Protein AF-A0A917B0C0-F1 (afdb_monomer_lite)

Sequence (163 aa):
MKSSDVDWDDLREVALQAMRHAYVPYSKFPVGVAAIVDDGRVISGCNVENASYGLTLCAECALVSSLHMTGGGKLVAFTCVDGQGGALMPCGRCRQLLYEHSAEGMLLETVSGIRTIDEVLPDAFGPRTLVAYSEATGVEPEGPEEIREERAERELAEGESAS

Radius of gyration: 19.96 Å; chains: 1; bounding box: 36×31×69 Å

Organism: NCBI:txid1588641

Secondary structure (DSSP, 8-state):
--GGGS-HHHHHHHHHHHHTT-B-TTT---EEEEEEETTS-EEEEE-B--SSGGGPBPHHHHHHHHHHHTT---EEEEEEEETTS-B-PPPHHHHHHHHHHEEEEEEEEEBTEEEEHHHHSTT--SHHHHHHHHHHH------TTHHHHHHHHHHHHHHHTT-

InterPro domains:
  IPR002125 Cytidine and deoxycytidylate deaminase domain [PF00383] (12-103)
  IPR002125 Cytidine and deoxycytidylate deaminase domain [PS51747] (6-128)
  IPR006262 Cytidine deaminase, homotetrameric [TIGR01354] (10-129)
  IPR016193 Cytidine deaminase-like [SSF53927] (7-129)
  IPR050202 Cytidine and Deoxycytidylate Deaminase [PTHR11644] (8-135)

Structure (mmCIF, N/CA/C/O backbone):
data_AF-A0A917B0C0-F1
#
_entry.id   AF-A0A917B0C0-F1
#
loop_
_atom_site.group_PDB
_atom_site.id
_atom_site.type_symbol
_atom_site.label_atom_id
_atom_site.label_alt_id
_atom_site.label_comp_id
_atom_site.label_asym_id
_atom_site.label_entity_id
_atom_site.label_seq_id
_atom_site.pdbx_PDB_ins_code
_atom_site.Cartn_x
_atom_site.Cartn_y
_atom_site.Cartn_z
_atom_site.occupancy
_atom_site.B_iso_or_equiv
_atom_site.auth_seq_id
_atom_site.auth_comp_id
_atom_site.auth_asym_id
_atom_site.auth_atom_id
_atom_site.pdbx_PDB_model_num
ATOM 1 N N . MET A 1 1 ? -14.953 5.993 7.620 1.00 58.09 1 MET A N 1
ATOM 2 C CA . MET A 1 1 ? -14.121 5.482 8.730 1.00 58.09 1 MET A CA 1
ATOM 3 C C . MET A 1 1 ? -13.305 6.648 9.263 1.00 58.09 1 MET A C 1
ATOM 5 O O . MET A 1 1 ? -12.723 7.354 8.449 1.00 58.09 1 MET A O 1
ATOM 9 N N . LYS A 1 2 ? -13.335 6.949 10.565 1.00 60.69 2 LYS A N 1
ATOM 10 C CA . LYS A 1 2 ? -12.454 7.980 11.144 1.00 60.69 2 LYS A CA 1
ATOM 11 C C . LYS A 1 2 ? -11.131 7.332 11.552 1.00 60.69 2 LYS A C 1
ATOM 13 O O . LYS A 1 2 ? -11.085 6.135 11.809 1.00 60.69 2 LYS A O 1
ATOM 18 N N . SER A 1 3 ? -10.059 8.118 11.664 1.00 63.75 3 SER A N 1
ATOM 19 C CA . SER A 1 3 ? -8.741 7.608 12.091 1.00 63.75 3 SER A CA 1
ATOM 20 C C . SER A 1 3 ? -8.757 6.920 13.459 1.00 63.75 3 SER A C 1
ATOM 22 O O . SER A 1 3 ? -7.871 6.115 13.723 1.00 63.75 3 SER A O 1
ATOM 24 N N . SER A 1 4 ? -9.727 7.253 14.314 1.00 67.31 4 SER A N 1
ATOM 25 C CA . SER A 1 4 ? -9.952 6.640 15.627 1.00 67.31 4 SER A CA 1
ATOM 26 C C . SER A 1 4 ? -10.483 5.209 15.566 1.00 67.31 4 SER A C 1
ATOM 28 O O . SER A 1 4 ? -10.477 4.533 16.586 1.00 67.31 4 SER A O 1
ATOM 30 N N . ASP A 1 5 ? -10.971 4.773 14.404 1.00 85.38 5 ASP A N 1
ATOM 31 C CA . ASP A 1 5 ? -11.671 3.496 14.239 1.00 85.38 5 ASP A CA 1
ATOM 32 C C . ASP A 1 5 ? -10.748 2.408 13.658 1.00 85.38 5 ASP A C 1
ATOM 34 O O . ASP A 1 5 ? -11.156 1.259 13.516 1.00 85.38 5 ASP A O 1
ATOM 38 N N . VAL A 1 6 ? -9.518 2.774 13.280 1.00 93.56 6 VAL A N 1
ATOM 39 C CA . VAL A 1 6 ? -8.502 1.860 12.747 1.00 93.56 6 VAL A CA 1
ATOM 40 C C . VAL A 1 6 ? -7.605 1.405 13.893 1.00 93.56 6 VAL A C 1
ATOM 42 O O . VAL A 1 6 ? -6.978 2.239 14.550 1.00 93.56 6 VAL A O 1
ATOM 45 N N . ASP A 1 7 ? -7.490 0.093 14.087 1.00 96.12 7 ASP A N 1
ATOM 46 C CA . ASP A 1 7 ? -6.440 -0.476 14.929 1.00 96.12 7 ASP A CA 1
ATOM 47 C C . ASP A 1 7 ? -5.112 -0.477 14.157 1.00 96.12 7 ASP A C 1
ATOM 49 O O . ASP A 1 7 ? -4.806 -1.372 13.364 1.00 96.12 7 ASP A O 1
ATOM 53 N N . TRP A 1 8 ? -4.351 0.606 14.316 1.00 96.88 8 TRP A N 1
ATOM 54 C CA . TRP A 1 8 ? -3.075 0.775 13.626 1.00 96.88 8 TRP A CA 1
ATOM 55 C C . TRP A 1 8 ? -1.999 -0.178 14.147 1.00 96.88 8 TRP A C 1
ATOM 57 O O . TRP A 1 8 ? -1.082 -0.508 13.398 1.00 96.88 8 TRP A O 1
ATOM 67 N N . ASP A 1 9 ? -2.073 -0.605 15.407 1.00 97.12 9 ASP A N 1
ATOM 68 C CA . ASP A 1 9 ? -1.069 -1.494 15.992 1.00 97.12 9 ASP A CA 1
ATOM 69 C C . ASP A 1 9 ? -1.206 -2.894 15.383 1.00 97.12 9 ASP A C 1
ATOM 71 O O . ASP A 1 9 ? -0.224 -3.428 14.860 1.00 97.12 9 ASP A O 1
ATOM 75 N N . ASP A 1 10 ? -2.433 -3.416 15.303 1.00 97.75 10 ASP A N 1
ATOM 76 C CA . ASP A 1 10 ? -2.722 -4.680 14.618 1.00 97.75 10 ASP A CA 1
ATOM 77 C C . ASP A 1 10 ? -2.370 -4.616 13.123 1.00 97.75 10 ASP A C 1
ATOM 79 O O . ASP A 1 10 ? -1.774 -5.544 12.565 1.00 97.75 10 ASP A O 1
ATOM 83 N N . LEU A 1 11 ? -2.686 -3.501 12.452 1.00 98.31 11 LEU A N 1
ATOM 84 C CA . LEU A 1 11 ? -2.374 -3.340 11.032 1.00 98.31 11 LEU A CA 1
ATOM 85 C C . LEU A 1 11 ? -0.856 -3.304 10.778 1.00 98.31 11 LEU A C 1
ATOM 87 O O . LEU A 1 11 ? -0.375 -3.912 9.816 1.00 98.31 11 LEU A O 1
ATOM 91 N N . ARG A 1 12 ? -0.086 -2.635 11.648 1.00 98.44 12 ARG A N 1
ATOM 92 C CA . ARG A 1 12 ? 1.385 -2.633 11.582 1.00 98.44 12 ARG A CA 1
ATOM 93 C C . ARG A 1 12 ? 1.956 -4.014 11.823 1.00 98.44 12 ARG A C 1
ATOM 95 O O . ARG A 1 12 ? 2.887 -4.393 11.116 1.00 98.44 12 ARG A O 1
ATOM 102 N N . GLU A 1 13 ? 1.401 -4.774 12.763 1.00 98.69 13 GLU A N 1
ATOM 103 C CA . GLU A 1 13 ? 1.843 -6.144 12.999 1.00 98.69 13 GLU A CA 1
ATOM 104 C C . GLU A 1 13 ? 1.710 -6.966 11.713 1.00 98.69 13 GLU A C 1
ATOM 106 O O . GLU A 1 13 ? 2.682 -7.571 11.270 1.00 98.69 13 GLU A O 1
ATOM 111 N N . VAL A 1 14 ? 0.578 -6.892 11.007 1.00 98.81 14 VAL A N 1
ATOM 112 C CA . VAL A 1 14 ? 0.414 -7.579 9.712 1.00 98.81 14 VAL A CA 1
ATOM 113 C C . VAL A 1 14 ? 1.447 -7.120 8.669 1.00 98.81 14 VAL A C 1
ATOM 115 O O . VAL A 1 14 ? 1.996 -7.955 7.939 1.00 98.81 14 VAL A O 1
ATOM 118 N N . ALA A 1 15 ? 1.762 -5.824 8.606 1.00 98.88 15 ALA A N 1
ATOM 119 C CA . ALA A 1 15 ? 2.789 -5.302 7.702 1.00 98.88 15 ALA A CA 1
ATOM 120 C C . ALA A 1 15 ? 4.195 -5.824 8.060 1.00 98.88 15 ALA A C 1
ATOM 122 O O . ALA A 1 15 ? 4.940 -6.242 7.171 1.00 98.88 15 ALA A O 1
ATOM 123 N N . LEU A 1 16 ? 4.534 -5.889 9.353 1.00 98.81 16 LEU A N 1
ATOM 124 C CA . LEU A 1 16 ? 5.773 -6.488 9.862 1.00 98.81 16 LEU A CA 1
ATOM 125 C C . LEU A 1 16 ? 5.859 -7.978 9.521 1.00 98.81 16 LEU A C 1
ATOM 127 O O . LEU A 1 16 ? 6.927 -8.471 9.148 1.00 98.81 16 LEU A O 1
ATOM 131 N N . GLN A 1 17 ? 4.741 -8.704 9.619 1.00 98.81 17 GLN A N 1
ATOM 132 C CA . GLN A 1 17 ? 4.678 -10.108 9.225 1.00 98.81 17 GLN A CA 1
ATOM 133 C C . GLN A 1 17 ? 4.988 -10.269 7.730 1.00 98.81 17 GLN A C 1
ATOM 135 O O . GLN A 1 17 ? 5.849 -11.075 7.374 1.00 98.81 17 GLN A O 1
ATOM 140 N N . ALA A 1 18 ? 4.366 -9.457 6.869 1.00 98.81 18 ALA A N 1
ATOM 141 C CA . ALA A 1 18 ? 4.599 -9.482 5.427 1.00 98.81 18 ALA A CA 1
ATOM 142 C C . ALA A 1 18 ? 6.041 -9.107 5.056 1.00 98.81 18 ALA A C 1
ATOM 144 O O . ALA A 1 18 ? 6.666 -9.798 4.254 1.00 98.81 18 ALA A O 1
ATOM 145 N N . MET A 1 19 ? 6.600 -8.066 5.680 1.00 98.81 19 MET A N 1
ATOM 146 C CA . MET A 1 19 ? 7.966 -7.581 5.446 1.00 98.81 19 MET A CA 1
ATOM 147 C C . MET A 1 19 ? 9.015 -8.698 5.531 1.00 98.81 19 MET A C 1
ATOM 149 O O . MET A 1 19 ? 9.968 -8.718 4.753 1.00 98.81 19 MET A O 1
ATOM 153 N N . ARG A 1 20 ? 8.848 -9.659 6.449 1.00 98.56 20 ARG A N 1
ATOM 154 C CA . ARG A 1 20 ? 9.798 -10.773 6.625 1.00 98.56 20 ARG A CA 1
ATOM 155 C C . ARG A 1 20 ? 9.836 -11.751 5.448 1.00 98.56 20 ARG A C 1
ATOM 157 O O . ARG A 1 20 ? 10.750 -12.569 5.383 1.00 98.56 20 ARG A O 1
ATOM 164 N N . HIS A 1 21 ? 8.883 -11.662 4.525 1.00 98.75 21 HIS A N 1
ATOM 165 C CA . HIS A 1 21 ? 8.856 -12.437 3.286 1.00 98.75 21 HIS A CA 1
ATOM 166 C C . HIS A 1 21 ? 9.497 -11.703 2.098 1.00 98.75 21 HIS A C 1
ATOM 168 O O . HIS A 1 21 ? 9.574 -12.276 1.012 1.00 98.75 21 HIS A O 1
ATOM 174 N N . ALA A 1 22 ? 9.968 -10.465 2.289 1.00 98.75 22 ALA A N 1
ATOM 175 C CA . ALA A 1 22 ? 10.556 -9.654 1.232 1.00 98.75 22 ALA A CA 1
ATOM 176 C C . ALA A 1 22 ? 11.742 -10.353 0.546 1.00 98.75 22 ALA A C 1
ATOM 178 O O . ALA A 1 22 ? 12.686 -10.818 1.192 1.00 98.75 22 ALA A O 1
ATOM 179 N N . TYR A 1 23 ? 11.732 -10.358 -0.787 1.00 98.81 23 TYR A N 1
ATOM 180 C CA . TYR A 1 23 ? 12.854 -10.828 -1.594 1.00 98.81 23 TYR A CA 1
ATOM 181 C C . TYR A 1 23 ? 13.722 -9.633 -1.985 1.00 98.81 23 TYR A C 1
ATOM 183 O O . TYR A 1 23 ? 13.463 -8.964 -2.983 1.00 98.81 23 TYR A O 1
ATOM 191 N N . VAL A 1 24 ? 14.746 -9.355 -1.175 1.00 98.69 24 VAL A N 1
ATOM 192 C CA . VAL A 1 24 ? 15.592 -8.153 -1.306 1.00 98.69 24 VAL A CA 1
ATOM 193 C C . VAL A 1 24 ? 17.096 -8.458 -1.334 1.00 98.69 24 VAL A C 1
ATOM 195 O O . VAL A 1 24 ? 17.868 -7.932 -0.522 1.00 98.69 24 VAL A O 1
ATOM 198 N N . PRO A 1 25 ? 17.576 -9.365 -2.207 1.00 98.62 25 PRO A N 1
ATOM 199 C CA . PRO A 1 25 ? 18.982 -9.743 -2.208 1.00 98.62 25 PRO A CA 1
ATOM 200 C C . PRO A 1 25 ? 19.915 -8.623 -2.691 1.00 98.62 25 PRO A C 1
ATOM 202 O O . PRO A 1 25 ? 21.114 -8.734 -2.425 1.00 98.62 25 PRO A O 1
ATOM 205 N N . TYR A 1 26 ? 19.404 -7.581 -3.354 1.00 98.56 26 TYR A N 1
ATOM 206 C CA . TYR A 1 26 ? 20.203 -6.510 -3.942 1.00 98.56 26 TYR A CA 1
ATOM 207 C C . TYR A 1 26 ? 20.279 -5.291 -3.019 1.00 98.56 26 TYR A C 1
ATOM 209 O O . TYR A 1 26 ? 21.381 -4.933 -2.607 1.00 98.56 26 TYR A O 1
ATOM 217 N N . SER A 1 27 ? 19.148 -4.682 -2.635 1.00 98.19 27 SER A N 1
ATOM 218 C CA . SER A 1 27 ? 19.170 -3.495 -1.756 1.00 98.19 27 SER A CA 1
ATOM 219 C C . SER A 1 27 ? 19.376 -3.819 -0.280 1.00 98.19 27 SER A C 1
ATOM 221 O O . SER A 1 27 ? 19.840 -2.961 0.466 1.00 98.19 27 SER A O 1
ATOM 223 N N . LYS A 1 28 ? 19.010 -5.035 0.154 1.00 98.44 28 LYS A N 1
ATOM 224 C CA . LYS A 1 28 ? 18.895 -5.404 1.577 1.00 98.44 28 LYS A CA 1
ATOM 225 C C . LYS A 1 28 ? 17.903 -4.528 2.354 1.00 98.44 28 LYS A C 1
ATOM 227 O O . LYS A 1 28 ? 18.023 -4.408 3.570 1.00 98.44 28 LYS A O 1
ATOM 232 N N . PHE A 1 29 ? 16.919 -3.949 1.665 1.00 98.69 29 PHE A N 1
ATOM 233 C CA . PHE A 1 29 ? 15.912 -3.071 2.252 1.00 98.69 29 PHE A CA 1
ATOM 234 C C . PHE A 1 29 ? 14.516 -3.716 2.182 1.00 98.69 29 PHE A C 1
ATOM 236 O O . PHE A 1 29 ? 13.789 -3.520 1.201 1.00 98.69 29 PHE A O 1
ATOM 243 N N . PRO A 1 30 ? 14.144 -4.546 3.177 1.00 98.81 30 PRO A N 1
ATOM 244 C CA . PRO A 1 30 ? 12.842 -5.198 3.198 1.00 98.81 30 PRO A CA 1
ATOM 245 C C . PRO A 1 30 ? 11.749 -4.188 3.550 1.00 98.81 30 PRO A C 1
ATOM 247 O O . PRO A 1 30 ? 11.917 -3.356 4.442 1.00 98.81 30 PRO A O 1
ATOM 250 N N . VAL A 1 31 ? 10.627 -4.285 2.843 1.00 98.94 31 VAL A N 1
ATOM 251 C CA . VAL A 1 31 ? 9.440 -3.453 3.036 1.00 98.94 31 VAL A CA 1
ATOM 252 C C . VAL A 1 31 ? 8.224 -4.359 3.119 1.00 98.94 31 VAL A C 1
ATOM 254 O O . VAL A 1 31 ? 8.067 -5.270 2.301 1.00 98.94 31 VAL A O 1
ATOM 257 N N . GLY A 1 32 ? 7.356 -4.096 4.091 1.00 98.88 32 GLY A N 1
ATOM 258 C CA . GLY A 1 32 ? 6.055 -4.744 4.217 1.00 98.88 32 GLY A CA 1
ATOM 259 C C . GLY A 1 32 ? 4.937 -3.724 4.316 1.00 98.88 32 GLY A C 1
ATOM 260 O O . GLY A 1 32 ? 5.135 -2.610 4.793 1.00 98.88 32 GLY A O 1
ATOM 261 N N . VAL A 1 33 ? 3.757 -4.104 3.848 1.00 98.94 33 VAL A N 1
ATOM 262 C CA . VAL A 1 33 ? 2.561 -3.261 3.879 1.00 98.94 33 VAL A CA 1
ATOM 263 C C . VAL A 1 33 ? 1.356 -4.069 4.313 1.00 98.94 33 VAL A C 1
ATOM 265 O O . VAL A 1 33 ? 1.295 -5.278 4.078 1.00 98.94 33 VAL A O 1
ATOM 268 N N . ALA A 1 34 ? 0.377 -3.383 4.886 1.00 98.88 34 ALA A N 1
ATOM 269 C CA . ALA A 1 34 ? -0.939 -3.935 5.149 1.00 98.88 34 ALA A CA 1
ATOM 270 C C . ALA A 1 34 ? -2.015 -2.875 4.917 1.00 98.88 34 ALA A C 1
ATOM 272 O O . ALA A 1 34 ? -1.776 -1.679 5.098 1.00 98.88 34 ALA A O 1
ATOM 273 N N . ALA A 1 35 ? -3.201 -3.319 4.511 1.00 98.75 35 ALA A N 1
ATOM 274 C CA . ALA A 1 35 ? -4.349 -2.453 4.315 1.00 98.75 35 ALA A CA 1
ATOM 275 C C . ALA A 1 35 ? -5.656 -3.136 4.708 1.00 98.75 35 ALA A C 1
ATOM 277 O O . ALA A 1 35 ? -5.805 -4.348 4.549 1.00 98.75 35 ALA A O 1
ATOM 278 N N . ILE A 1 36 ? -6.604 -2.324 5.170 1.00 98.50 36 ILE A N 1
ATOM 279 C CA . ILE A 1 36 ? -7.997 -2.711 5.401 1.00 98.50 36 ILE A CA 1
ATOM 280 C C . ILE A 1 36 ? -8.788 -2.394 4.134 1.00 98.50 36 ILE A C 1
ATOM 282 O O . ILE A 1 36 ? -8.692 -1.281 3.610 1.00 98.50 36 ILE A O 1
ATOM 286 N N . VAL A 1 37 ? -9.567 -3.355 3.652 1.00 98.44 37 VAL A N 1
ATOM 287 C CA . VAL A 1 37 ? -10.489 -3.192 2.520 1.00 98.44 37 VAL A CA 1
ATOM 288 C C . VAL A 1 37 ? -11.888 -2.826 3.040 1.00 98.44 37 VAL A C 1
ATOM 290 O O . VAL A 1 37 ? -12.202 -3.041 4.210 1.00 98.44 37 VAL A O 1
ATOM 293 N N . ASP A 1 38 ? -12.735 -2.248 2.194 1.00 96.88 38 ASP A N 1
ATOM 294 C CA . ASP A 1 38 ? -14.098 -1.803 2.517 1.00 96.88 38 ASP A CA 1
ATOM 295 C C . ASP A 1 38 ? -15.054 -2.913 2.986 1.00 96.88 38 ASP A C 1
ATOM 297 O O . ASP A 1 38 ? -16.021 -2.624 3.692 1.00 96.88 38 ASP A O 1
ATOM 301 N N . ASP A 1 39 ? -14.755 -4.175 2.682 1.00 96.06 39 ASP A N 1
ATOM 302 C CA . ASP A 1 39 ? -15.448 -5.350 3.224 1.00 96.06 39 ASP A CA 1
ATOM 303 C C . ASP A 1 39 ? -14.882 -5.855 4.569 1.00 96.06 39 ASP A C 1
ATOM 305 O O . ASP A 1 39 ? -15.341 -6.864 5.106 1.00 96.06 39 ASP A O 1
ATOM 309 N N . GLY A 1 40 ? -13.897 -5.149 5.132 1.00 95.88 40 GLY A N 1
ATOM 310 C CA . GLY A 1 40 ? -13.292 -5.419 6.434 1.00 95.88 40 GLY A CA 1
ATOM 311 C C . GLY A 1 40 ? -12.125 -6.406 6.416 1.00 95.88 40 GLY A C 1
ATOM 312 O O . GLY A 1 40 ? -11.508 -6.619 7.462 1.00 95.88 40 GLY A O 1
ATOM 313 N N . ARG A 1 41 ? -11.777 -7.006 5.270 1.00 97.25 41 ARG A N 1
ATOM 314 C CA . ARG A 1 41 ? -10.615 -7.902 5.205 1.00 97.25 41 ARG A CA 1
ATOM 315 C C . ARG A 1 41 ? -9.306 -7.117 5.288 1.00 97.25 41 ARG A C 1
ATOM 317 O O . ARG A 1 41 ? -9.212 -5.978 4.830 1.00 97.25 41 ARG A O 1
ATOM 324 N N . VAL A 1 42 ? -8.275 -7.759 5.829 1.00 98.44 42 VAL A N 1
ATOM 325 C CA . VAL A 1 42 ? -6.908 -7.232 5.824 1.00 98.44 42 VAL A CA 1
ATOM 326 C C . VAL A 1 42 ? -6.103 -7.955 4.754 1.00 98.44 42 VAL A C 1
ATOM 328 O O . VAL A 1 42 ? -6.080 -9.184 4.704 1.00 98.44 42 VAL A O 1
ATOM 331 N N . ILE A 1 43 ? -5.428 -7.187 3.906 1.00 98.56 43 ILE A N 1
ATOM 332 C CA . ILE A 1 43 ? -4.503 -7.688 2.887 1.00 98.56 43 ILE A CA 1
ATOM 333 C C . ILE A 1 43 ? -3.109 -7.122 3.128 1.00 98.56 43 ILE A C 1
ATOM 335 O O . ILE A 1 43 ? -2.956 -6.040 3.690 1.00 98.56 43 ILE A O 1
ATOM 339 N N . SER A 1 44 ? -2.084 -7.847 2.693 1.00 98.81 44 SER A N 1
ATOM 340 C CA . SER A 1 44 ? -0.691 -7.466 2.906 1.00 98.81 44 SER A CA 1
ATOM 341 C C . SER A 1 44 ? 0.190 -7.784 1.704 1.00 98.81 44 SER A C 1
ATOM 343 O O . SER A 1 44 ? -0.216 -8.487 0.774 1.00 98.81 44 SER A O 1
ATOM 345 N N . GLY A 1 45 ? 1.394 -7.219 1.701 1.00 98.75 45 GLY A N 1
ATOM 346 C CA . GLY A 1 45 ? 2.369 -7.392 0.632 1.00 98.75 45 GLY A CA 1
ATOM 347 C C . GLY A 1 45 ? 3.786 -7.083 1.100 1.00 98.75 45 GLY A C 1
ATOM 348 O O . GLY A 1 45 ? 3.987 -6.417 2.114 1.00 98.75 45 GLY A O 1
ATOM 349 N N . CYS A 1 46 ? 4.774 -7.569 0.353 1.00 98.88 46 CYS A N 1
ATOM 350 C CA . CYS A 1 46 ? 6.189 -7.269 0.565 1.00 98.88 46 CYS A CA 1
ATOM 351 C C . CYS A 1 46 ? 6.882 -6.996 -0.770 1.00 98.88 46 CYS A C 1
ATOM 353 O O . CYS A 1 46 ? 6.367 -7.371 -1.828 1.00 98.88 46 CYS A O 1
ATOM 355 N N . ASN A 1 47 ? 8.014 -6.293 -0.741 1.00 98.88 47 ASN A N 1
ATOM 356 C CA . ASN A 1 47 ? 8.746 -5.983 -1.965 1.00 98.88 47 ASN A CA 1
ATOM 357 C C . ASN A 1 47 ? 9.505 -7.204 -2.509 1.00 98.88 47 ASN A C 1
ATOM 359 O O . ASN A 1 47 ? 10.026 -8.039 -1.766 1.00 98.88 47 ASN A O 1
ATOM 363 N N . VAL A 1 48 ? 9.572 -7.280 -3.839 1.00 98.88 48 VAL A N 1
ATOM 364 C CA . VAL A 1 48 ? 10.255 -8.340 -4.584 1.00 98.88 48 VAL A CA 1
ATOM 365 C C . VAL A 1 48 ? 11.153 -7.691 -5.621 1.00 98.88 48 VAL A C 1
ATOM 367 O O . VAL A 1 48 ? 10.691 -7.083 -6.590 1.00 98.88 48 VAL A O 1
ATOM 370 N N . GLU A 1 49 ? 12.454 -7.804 -5.402 1.00 98.88 49 GLU A N 1
ATOM 371 C CA . GLU A 1 49 ? 13.451 -7.256 -6.306 1.00 98.88 49 GLU A CA 1
ATOM 372 C C . GLU A 1 49 ? 13.735 -8.167 -7.497 1.00 98.88 49 GLU A C 1
ATOM 374 O O . GLU A 1 49 ? 13.459 -9.368 -7.508 1.00 98.88 49 GLU A O 1
ATOM 379 N N . ASN A 1 50 ? 14.364 -7.578 -8.507 1.00 98.75 50 ASN A N 1
ATOM 380 C CA . ASN A 1 50 ? 14.834 -8.276 -9.687 1.00 98.75 50 ASN A CA 1
ATOM 381 C C . ASN A 1 50 ? 16.246 -7.804 -10.055 1.00 98.75 50 ASN A C 1
ATOM 383 O O . ASN A 1 50 ? 16.591 -6.650 -9.815 1.00 98.75 50 ASN A O 1
ATOM 387 N N . ALA A 1 51 ? 17.043 -8.674 -10.683 1.00 97.94 51 ALA A N 1
ATOM 388 C CA . ALA A 1 51 ? 18.377 -8.321 -11.181 1.00 97.94 51 ALA A CA 1
ATOM 389 C C . ALA A 1 51 ? 18.338 -7.154 -12.183 1.00 97.94 51 ALA A C 1
ATOM 391 O O . ALA A 1 51 ? 19.245 -6.326 -12.209 1.00 97.94 51 ALA A O 1
ATOM 392 N N . SER A 1 52 ? 17.270 -7.064 -12.982 1.00 98.12 52 SER A N 1
ATOM 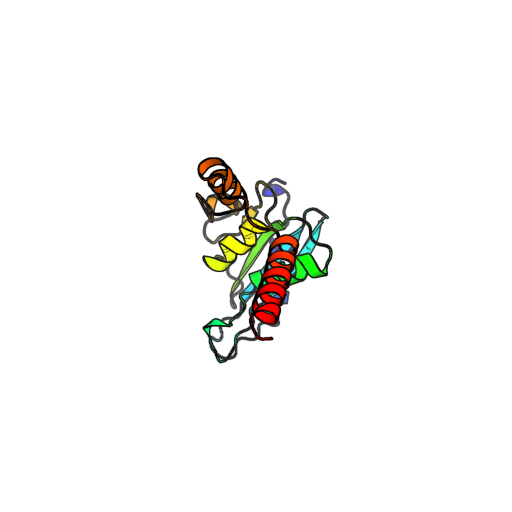393 C CA . SER A 1 52 ? 16.930 -5.861 -13.735 1.00 98.12 52 SER A CA 1
ATOM 394 C C . SER A 1 52 ? 16.129 -4.930 -12.827 1.00 98.12 52 SER A C 1
ATOM 396 O O . SER A 1 52 ? 14.918 -5.085 -12.673 1.00 98.12 52 SER A O 1
ATOM 398 N N . TYR A 1 53 ? 16.809 -3.976 -12.186 1.00 95.12 53 TYR A N 1
ATOM 399 C CA . TYR A 1 53 ? 16.264 -3.227 -11.042 1.00 95.12 53 TYR A CA 1
ATOM 400 C C . TYR A 1 53 ? 14.937 -2.511 -11.338 1.00 95.12 53 TYR A C 1
ATOM 402 O O . TYR A 1 53 ? 14.091 -2.412 -10.449 1.00 95.12 53 TYR A O 1
ATOM 410 N N . GLY A 1 54 ? 14.717 -2.070 -12.582 1.00 97.69 54 GLY A N 1
ATOM 411 C CA . GLY A 1 54 ? 13.469 -1.428 -13.013 1.00 97.69 54 GLY A CA 1
ATOM 412 C C . GLY A 1 54 ? 12.229 -2.331 -12.956 1.00 97.69 54 GLY A C 1
ATOM 413 O O . GLY A 1 54 ? 11.113 -1.823 -12.982 1.00 97.69 54 GLY A O 1
ATOM 414 N N . LEU A 1 55 ? 12.409 -3.650 -12.835 1.00 98.31 55 LEU A N 1
ATOM 415 C CA . LEU A 1 55 ? 11.328 -4.627 -12.673 1.00 98.31 55 LEU A CA 1
ATOM 416 C C . LEU A 1 55 ? 10.963 -4.881 -11.202 1.00 98.31 55 LEU A C 1
ATOM 418 O O . LEU A 1 55 ? 10.114 -5.723 -10.920 1.00 98.31 55 LEU A O 1
ATOM 422 N N . THR A 1 56 ? 11.602 -4.181 -10.260 1.00 98.50 56 THR A N 1
ATOM 423 C CA . THR A 1 56 ? 11.311 -4.328 -8.830 1.00 98.50 56 THR A CA 1
ATOM 424 C C . THR A 1 56 ? 9.861 -3.960 -8.524 1.00 98.50 56 THR A C 1
ATOM 426 O O . THR A 1 56 ? 9.375 -2.858 -8.824 1.00 98.50 56 THR A O 1
ATOM 429 N N . LEU A 1 57 ? 9.178 -4.887 -7.858 1.00 98.81 57 LEU A N 1
ATOM 430 C CA . LEU A 1 57 ? 7.829 -4.697 -7.357 1.00 98.81 57 LEU A CA 1
ATOM 431 C C . LEU A 1 57 ? 7.913 -4.189 -5.921 1.00 98.81 57 LEU A C 1
ATOM 433 O O . LEU A 1 57 ? 8.492 -4.836 -5.048 1.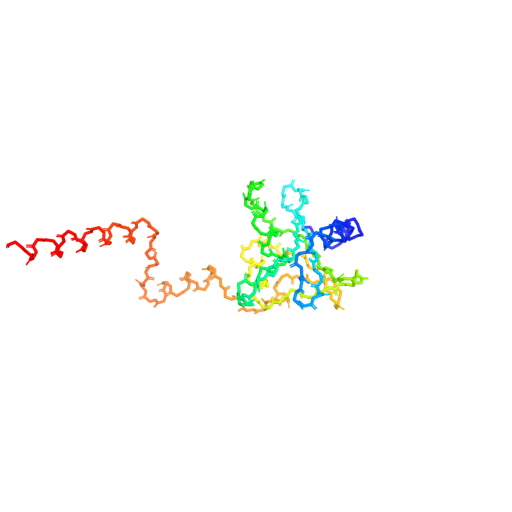00 98.81 57 LEU A O 1
ATOM 437 N N . CYS A 1 58 ? 7.342 -3.013 -5.678 1.00 98.88 58 CYS A N 1
ATOM 438 C CA . CYS A 1 58 ? 7.195 -2.507 -4.320 1.00 98.88 58 CYS A CA 1
ATOM 439 C C . CYS A 1 58 ? 6.142 -3.331 -3.558 1.00 98.88 58 CYS A C 1
ATOM 441 O O . CYS A 1 58 ? 5.308 -4.007 -4.166 1.00 98.88 58 CYS A O 1
ATOM 443 N N . ALA A 1 59 ? 6.162 -3.253 -2.230 1.00 98.88 59 ALA A N 1
ATOM 444 C CA . ALA A 1 59 ? 5.254 -4.011 -1.373 1.00 98.88 59 ALA A CA 1
ATOM 44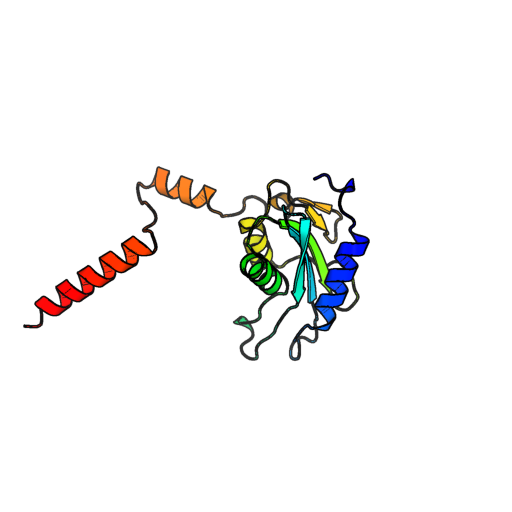5 C C . ALA A 1 59 ? 3.775 -3.677 -1.648 1.00 98.88 59 ALA A C 1
ATOM 447 O O . ALA A 1 59 ? 2.922 -4.563 -1.680 1.00 98.88 59 ALA A O 1
ATOM 448 N N . GLU A 1 60 ? 3.490 -2.415 -1.963 1.00 98.81 60 GLU A N 1
ATOM 449 C CA . GLU A 1 60 ? 2.178 -1.904 -2.360 1.00 98.81 60 GLU A CA 1
ATOM 450 C C . GLU A 1 60 ? 1.667 -2.555 -3.655 1.00 98.81 60 GLU A C 1
ATOM 452 O O . GLU A 1 60 ? 0.470 -2.789 -3.793 1.00 98.81 60 GLU A O 1
ATOM 457 N N . CYS A 1 61 ? 2.558 -2.907 -4.594 1.00 98.62 61 CYS A N 1
ATOM 458 C CA . CYS A 1 61 ? 2.175 -3.608 -5.825 1.00 98.62 61 CYS A CA 1
ATOM 459 C C . CYS A 1 61 ? 1.679 -5.029 -5.529 1.00 98.62 61 CYS A C 1
ATOM 461 O O . CYS A 1 61 ? 0.681 -5.474 -6.102 1.00 98.62 61 CYS A O 1
ATOM 463 N N . ALA A 1 62 ? 2.360 -5.734 -4.620 1.00 98.44 62 ALA A N 1
ATOM 464 C CA . ALA A 1 62 ? 1.937 -7.056 -4.170 1.00 98.44 62 ALA A CA 1
ATOM 465 C C . ALA A 1 62 ? 0.597 -6.983 -3.420 1.00 98.44 62 ALA A C 1
ATOM 467 O O . ALA A 1 62 ? -0.292 -7.793 -3.677 1.00 98.44 62 ALA A O 1
ATOM 468 N N . LEU A 1 63 ? 0.416 -5.969 -2.567 1.00 98.75 63 LEU A N 1
ATOM 469 C CA . LEU A 1 63 ? -0.843 -5.731 -1.861 1.00 98.75 63 LEU A CA 1
ATOM 470 C C . LEU A 1 63 ? -2.007 -5.479 -2.827 1.00 98.75 63 LEU A C 1
ATOM 472 O O . LEU A 1 63 ? -3.060 -6.086 -2.673 1.00 98.75 63 LEU A O 1
ATOM 476 N N . VAL A 1 64 ? -1.827 -4.649 -3.856 1.00 98.56 64 VAL A N 1
ATOM 477 C CA . VAL A 1 64 ? -2.880 -4.390 -4.858 1.00 98.56 64 VAL A CA 1
ATOM 478 C C . VAL A 1 64 ? -3.173 -5.623 -5.714 1.00 98.56 64 VAL A C 1
ATOM 480 O O . VAL A 1 64 ? -4.328 -5.901 -6.031 1.00 98.56 64 VAL A O 1
ATOM 483 N N . SER A 1 65 ? -2.159 -6.432 -6.024 1.00 98.12 65 SER A N 1
ATOM 484 C CA . SER A 1 65 ? -2.391 -7.733 -6.668 1.00 98.12 65 SER A CA 1
ATOM 485 C C . SER A 1 65 ? -3.248 -8.639 -5.772 1.00 98.12 65 SER A C 1
ATOM 487 O O . SER A 1 65 ? -4.219 -9.238 -6.235 1.00 98.12 65 SER A O 1
ATOM 489 N N . SER A 1 66 ? -2.944 -8.673 -4.469 1.00 98.06 66 SER A N 1
ATOM 490 C CA . SER A 1 66 ? -3.716 -9.405 -3.460 1.00 98.06 66 SER A CA 1
ATOM 491 C C . SER A 1 66 ? -5.153 -8.886 -3.336 1.00 98.06 66 SER A C 1
ATOM 493 O O . SER A 1 66 ? -6.082 -9.691 -3.280 1.00 98.06 66 SER A O 1
ATOM 495 N N . LEU A 1 67 ? -5.373 -7.565 -3.388 1.00 98.44 67 LEU A N 1
ATOM 496 C CA . LEU A 1 67 ? -6.709 -6.955 -3.396 1.00 98.44 67 LEU A CA 1
ATOM 497 C C . LEU A 1 67 ? -7.590 -7.589 -4.479 1.00 98.44 67 LEU A C 1
ATOM 499 O O . LEU A 1 67 ? -8.675 -8.084 -4.179 1.00 98.44 67 LEU A O 1
ATOM 503 N N . HIS A 1 68 ? -7.111 -7.625 -5.722 1.00 98.12 68 HIS A N 1
ATOM 504 C CA . HIS A 1 68 ? -7.881 -8.165 -6.842 1.00 98.12 68 HIS A CA 1
ATOM 505 C C . HIS A 1 68 ? -8.020 -9.687 -6.795 1.00 98.12 68 HIS A C 1
ATOM 507 O O . HIS A 1 68 ? -9.108 -10.203 -7.039 1.00 98.12 68 HIS A O 1
ATOM 513 N N . MET A 1 69 ? -6.964 -10.408 -6.413 1.00 97.88 69 MET A N 1
ATOM 514 C CA . MET A 1 69 ? -7.022 -11.866 -6.258 1.00 97.88 69 MET A CA 1
ATOM 515 C C . MET A 1 69 ? -7.994 -12.323 -5.163 1.00 97.88 69 MET A C 1
ATOM 517 O O . MET A 1 69 ? -8.486 -13.447 -5.216 1.00 97.88 69 MET A O 1
ATOM 521 N N . THR A 1 70 ? -8.268 -11.466 -4.176 1.00 95.44 70 THR A N 1
ATOM 522 C CA . THR A 1 70 ? -9.138 -11.766 -3.027 1.00 95.44 70 THR A CA 1
ATOM 523 C C . THR A 1 70 ? -10.546 -11.179 -3.147 1.00 95.44 70 THR A C 1
ATOM 525 O O . THR A 1 70 ? -11.287 -11.202 -2.170 1.00 95.44 70 THR A O 1
ATOM 528 N N . GLY A 1 71 ? -10.939 -10.681 -4.327 1.00 94.25 71 GLY A N 1
ATOM 529 C CA . GLY A 1 71 ? -12.316 -10.240 -4.599 1.00 94.25 71 GLY A CA 1
ATOM 530 C C . GLY A 1 71 ? -12.498 -8.752 -4.913 1.00 94.25 71 GLY A C 1
ATOM 531 O O . GLY A 1 71 ? -13.627 -8.320 -5.121 1.00 94.25 71 GLY A O 1
ATOM 532 N N . GLY A 1 72 ? -11.423 -7.960 -4.996 1.00 95.62 72 GLY A N 1
ATOM 533 C CA . GLY A 1 72 ? -11.501 -6.531 -5.336 1.00 95.62 72 GLY A CA 1
ATOM 534 C C . GLY A 1 72 ? -12.090 -5.666 -4.214 1.00 95.62 72 GLY A C 1
ATOM 535 O O . GLY A 1 72 ? -12.054 -6.056 -3.057 1.00 95.62 72 GLY A O 1
ATOM 536 N N . GLY A 1 73 ? -12.607 -4.480 -4.521 1.00 96.25 73 GLY A N 1
ATOM 537 C CA . GLY A 1 73 ? -13.066 -3.515 -3.508 1.00 96.25 73 GLY A CA 1
ATOM 538 C C . GLY A 1 73 ? -12.106 -2.338 -3.358 1.00 96.25 73 GLY A C 1
ATOM 539 O O . GLY A 1 73 ? -11.255 -2.114 -4.228 1.00 96.25 73 GLY A O 1
ATOM 540 N N . LYS A 1 74 ? -12.268 -1.560 -2.285 1.00 97.38 74 LYS A N 1
ATOM 541 C CA . LYS A 1 74 ? -11.516 -0.316 -2.065 1.00 97.38 74 LYS A CA 1
ATOM 542 C C . LYS A 1 74 ? -10.753 -0.313 -0.745 1.00 97.38 74 LYS A C 1
ATOM 544 O O . LYS A 1 74 ? -11.227 -0.810 0.268 1.00 97.38 74 LYS A O 1
ATOM 549 N N . LEU A 1 75 ? -9.556 0.267 -0.761 1.00 98.25 75 LEU A N 1
ATOM 550 C CA . LEU A 1 75 ? -8.685 0.386 0.407 1.00 98.25 75 LEU A CA 1
ATOM 551 C C . LEU A 1 75 ? -9.161 1.528 1.311 1.00 98.25 75 LEU A C 1
ATOM 553 O O . LEU A 1 75 ? -9.362 2.646 0.845 1.00 98.25 75 LEU A O 1
ATOM 557 N N . VAL A 1 76 ? -9.304 1.262 2.607 1.00 98.25 76 VAL A N 1
ATOM 558 C CA . VAL A 1 76 ? -9.821 2.219 3.600 1.00 98.25 76 VAL A CA 1
ATOM 559 C C . VAL A 1 76 ? -8.721 2.729 4.529 1.00 98.25 76 VAL A C 1
ATOM 561 O O . VAL A 1 76 ? -8.706 3.909 4.879 1.00 98.25 76 VAL A O 1
ATOM 564 N N . ALA A 1 77 ? -7.782 1.863 4.909 1.00 98.50 77 ALA A N 1
ATOM 565 C CA . ALA A 1 77 ? -6.626 2.217 5.728 1.00 98.50 77 ALA A CA 1
ATOM 566 C C . ALA A 1 77 ? -5.380 1.478 5.236 1.00 98.50 77 ALA A C 1
ATOM 568 O O . ALA A 1 77 ? -5.499 0.340 4.790 1.00 98.50 77 ALA A O 1
ATOM 569 N N . PHE A 1 78 ? -4.203 2.098 5.318 1.00 98.75 78 PHE A N 1
ATOM 570 C CA . PHE A 1 78 ? -2.938 1.526 4.847 1.00 98.75 78 PHE A CA 1
ATOM 571 C C . PHE A 1 78 ? -1.764 1.914 5.747 1.00 98.75 78 PHE A C 1
ATOM 573 O O . PHE A 1 78 ? -1.626 3.078 6.128 1.00 98.75 78 PHE A O 1
ATOM 580 N N . THR A 1 79 ? -0.881 0.955 6.019 1.00 98.75 79 THR A N 1
ATOM 581 C CA . THR A 1 79 ? 0.425 1.187 6.649 1.00 98.75 79 THR A CA 1
ATOM 582 C C . THR A 1 79 ? 1.538 0.502 5.858 1.00 98.75 79 THR A C 1
ATOM 584 O O . THR A 1 79 ? 1.321 -0.501 5.169 1.00 98.75 79 THR A O 1
ATOM 587 N N . CYS A 1 80 ? 2.739 1.063 5.955 1.00 98.88 80 CYS A N 1
ATOM 588 C CA . CYS A 1 80 ? 3.951 0.603 5.294 1.00 98.88 80 CYS A CA 1
ATOM 589 C C . CYS A 1 80 ? 5.110 0.697 6.279 1.00 98.88 80 CYS A C 1
ATOM 591 O O . CYS A 1 80 ? 5.279 1.727 6.934 1.00 98.88 80 CYS A O 1
ATOM 593 N N . VAL A 1 81 ? 5.900 -0.369 6.377 1.00 98.81 81 VAL A N 1
ATOM 594 C CA . VAL A 1 81 ? 7.012 -0.480 7.323 1.00 98.81 81 VAL A CA 1
ATOM 595 C C . VAL A 1 81 ? 8.303 -0.882 6.624 1.00 98.81 81 VAL A C 1
ATOM 597 O O . VAL A 1 81 ? 8.294 -1.650 5.657 1.00 98.81 81 VAL A O 1
ATOM 600 N N . ASP A 1 82 ? 9.418 -0.366 7.131 1.00 98.50 82 ASP A N 1
ATOM 601 C CA . ASP A 1 82 ? 10.765 -0.777 6.740 1.00 98.50 82 ASP A CA 1
ATOM 602 C C . ASP A 1 82 ? 11.305 -1.926 7.607 1.00 98.50 82 ASP A C 1
ATOM 604 O O . ASP A 1 82 ? 10.680 -2.343 8.580 1.00 98.50 82 ASP A O 1
ATOM 608 N N . GLY A 1 83 ? 12.518 -2.392 7.292 1.00 97.62 83 GLY A N 1
ATOM 609 C CA . GLY A 1 83 ? 13.226 -3.459 8.008 1.00 97.62 83 GLY A CA 1
ATOM 610 C C . GLY A 1 83 ? 13.476 -3.248 9.504 1.00 97.62 83 GLY A C 1
ATOM 611 O O . GLY A 1 83 ? 13.904 -4.193 10.165 1.00 97.62 83 GLY A O 1
ATOM 612 N N . GLN A 1 84 ? 13.270 -2.042 10.037 1.00 97.38 84 GLN A N 1
ATOM 613 C CA . GLN A 1 84 ? 13.355 -1.734 11.470 1.00 97.38 84 GLN A CA 1
ATOM 614 C C . GLN A 1 84 ? 11.968 -1.592 12.116 1.00 97.38 84 GLN A C 1
ATOM 616 O O . GLN A 1 84 ? 11.870 -1.296 13.305 1.00 97.38 84 GLN A O 1
ATOM 621 N N . GLY A 1 85 ? 10.902 -1.805 11.344 1.00 95.44 85 GLY A N 1
ATOM 622 C CA . GLY A 1 85 ? 9.519 -1.607 11.755 1.00 95.44 85 GLY A CA 1
ATOM 623 C C . GLY A 1 85 ? 9.094 -0.144 11.824 1.00 95.44 85 GLY A C 1
ATOM 624 O O . GLY A 1 85 ? 8.024 0.152 12.353 1.00 95.44 85 GLY A O 1
ATOM 625 N N . GLY A 1 86 ? 9.913 0.774 11.306 1.00 96.56 86 GLY A N 1
ATOM 626 C CA . GLY A 1 86 ? 9.562 2.183 11.217 1.00 96.56 86 GLY A CA 1
ATOM 627 C C . GLY A 1 86 ? 8.550 2.422 10.102 1.00 96.56 86 GLY A C 1
ATOM 628 O O . GLY A 1 86 ? 8.619 1.782 9.052 1.00 96.56 86 GLY A O 1
ATOM 629 N N . ALA A 1 87 ? 7.630 3.367 10.313 1.00 97.19 87 ALA A N 1
ATOM 630 C CA . ALA A 1 87 ? 6.716 3.806 9.264 1.00 97.19 87 ALA A CA 1
ATOM 631 C C . ALA A 1 87 ? 7.505 4.328 8.051 1.00 97.19 87 ALA A C 1
ATOM 633 O O . ALA A 1 87 ? 8.434 5.127 8.193 1.00 97.19 87 ALA A O 1
ATOM 634 N N . LEU A 1 88 ? 7.107 3.906 6.853 1.00 98.00 88 LEU A N 1
ATOM 635 C CA . LEU A 1 88 ? 7.750 4.248 5.590 1.00 98.00 88 LEU A CA 1
ATOM 636 C C . LEU A 1 88 ? 6.733 4.877 4.635 1.00 98.00 88 LEU A C 1
ATOM 638 O O . LEU A 1 88 ? 5.597 4.429 4.523 1.00 98.00 88 LEU A O 1
ATOM 642 N N . MET A 1 89 ? 7.138 5.916 3.903 1.00 98.25 89 MET A N 1
ATOM 643 C CA . MET A 1 89 ? 6.255 6.520 2.906 1.00 98.25 89 MET A CA 1
ATOM 644 C C . MET A 1 89 ? 6.228 5.717 1.604 1.00 98.25 89 MET A C 1
ATOM 646 O O . MET A 1 89 ? 7.301 5.397 1.084 1.00 98.25 89 MET A O 1
ATOM 650 N N . PRO A 1 90 ? 5.043 5.496 0.999 1.00 98.31 90 PRO A N 1
ATOM 651 C CA . PRO A 1 90 ? 4.966 4.933 -0.339 1.00 98.31 90 PRO A CA 1
ATOM 652 C C . PRO A 1 90 ? 5.670 5.845 -1.349 1.00 98.31 90 PRO A C 1
ATOM 654 O O . PRO A 1 90 ? 5.562 7.083 -1.302 1.00 98.31 90 PRO A O 1
ATOM 657 N N . CYS A 1 91 ? 6.395 5.231 -2.285 1.00 98.44 91 CYS A N 1
ATOM 658 C CA . CYS A 1 91 ? 7.062 5.956 -3.365 1.00 98.44 91 CYS A CA 1
ATOM 659 C C . CYS A 1 91 ? 6.031 6.557 -4.338 1.00 98.44 91 CYS A C 1
ATOM 661 O O . CYS A 1 91 ? 4.870 6.153 -4.347 1.00 98.44 91 CYS A O 1
ATOM 663 N N . GLY A 1 92 ? 6.440 7.501 -5.194 1.00 98.19 92 GLY A N 1
ATOM 664 C CA . GLY A 1 92 ? 5.515 8.193 -6.108 1.00 98.19 92 GLY A CA 1
ATOM 665 C C . GLY A 1 92 ? 4.669 7.247 -6.973 1.00 98.19 92 GLY A C 1
ATOM 666 O O . GLY A 1 92 ? 3.459 7.426 -7.076 1.00 98.19 92 GLY A O 1
ATOM 667 N N . ARG A 1 93 ? 5.277 6.172 -7.498 1.00 98.19 93 ARG A N 1
ATOM 668 C CA . ARG A 1 93 ? 4.565 5.117 -8.242 1.00 98.19 93 ARG A CA 1
ATOM 669 C C . ARG A 1 93 ? 3.476 4.459 -7.399 1.00 98.19 93 ARG A C 1
ATOM 671 O O . ARG A 1 93 ? 2.370 4.240 -7.879 1.00 98.19 93 ARG A O 1
ATOM 678 N N . CYS A 1 94 ? 3.794 4.118 -6.154 1.00 98.62 94 CYS A N 1
ATOM 679 C CA . CYS A 1 94 ? 2.865 3.423 -5.272 1.00 98.62 94 CYS A CA 1
ATOM 680 C C . CYS A 1 94 ? 1.754 4.338 -4.767 1.00 98.62 94 CYS A C 1
ATOM 682 O O . CYS A 1 94 ? 0.640 3.867 -4.598 1.00 98.62 94 CYS A O 1
ATOM 684 N N . ARG A 1 95 ? 2.008 5.639 -4.596 1.00 98.31 95 ARG A N 1
ATOM 685 C CA . ARG A 1 95 ? 0.946 6.608 -4.284 1.00 98.31 95 ARG A CA 1
ATOM 686 C C . ARG A 1 95 ? -0.128 6.619 -5.364 1.00 98.31 95 ARG A C 1
ATOM 688 O O . ARG A 1 95 ? -1.303 6.531 -5.038 1.00 98.31 95 ARG A O 1
ATOM 695 N N . GLN A 1 96 ? 0.281 6.657 -6.632 1.00 97.69 96 GLN A N 1
ATOM 696 C CA . GLN A 1 96 ? -0.649 6.620 -7.760 1.00 97.69 96 GLN A CA 1
ATOM 697 C C . GLN A 1 96 ? -1.426 5.298 -7.819 1.00 97.69 96 GLN A C 1
ATOM 699 O O . GLN A 1 96 ? -2.628 5.297 -8.068 1.00 97.69 96 GLN A O 1
ATOM 704 N N . LEU A 1 97 ? -0.748 4.180 -7.544 1.00 96.88 97 LEU A N 1
ATOM 705 C CA . LEU A 1 97 ? -1.380 2.863 -7.490 1.00 96.88 97 LEU A CA 1
ATOM 706 C C . LEU A 1 97 ? -2.409 2.772 -6.351 1.00 96.88 97 LEU A C 1
ATOM 708 O O . LEU A 1 97 ? -3.525 2.318 -6.563 1.00 96.88 97 LEU A O 1
ATOM 712 N N . LEU A 1 98 ? -2.056 3.230 -5.148 1.00 97.81 98 LEU A N 1
ATOM 713 C CA . LEU A 1 98 ? -2.975 3.267 -4.009 1.00 97.81 98 LEU A CA 1
ATOM 714 C C . LEU A 1 98 ? -4.163 4.197 -4.281 1.00 97.81 98 LEU A C 1
ATOM 716 O O . LEU A 1 98 ? -5.282 3.835 -3.937 1.00 97.81 98 LEU A O 1
ATOM 720 N N . TYR A 1 99 ? -3.940 5.346 -4.929 1.00 96.19 99 TYR A N 1
ATOM 721 C CA . TYR A 1 99 ? -4.993 6.302 -5.280 1.00 96.19 99 TYR A CA 1
ATOM 722 C C . TYR A 1 99 ? -6.100 5.660 -6.128 1.00 96.19 99 TYR A C 1
ATOM 724 O O . TYR A 1 99 ? -7.273 5.758 -5.769 1.00 96.19 99 TYR A O 1
ATOM 732 N N . GLU A 1 100 ? -5.741 4.912 -7.176 1.00 94.69 100 GLU A N 1
ATOM 733 C CA . GLU A 1 100 ? -6.691 4.195 -8.046 1.00 94.69 100 GLU A CA 1
ATOM 734 C C . GLU A 1 100 ? -7.624 3.249 -7.259 1.00 94.69 100 GLU A C 1
ATOM 736 O O . GLU A 1 100 ? -8.827 3.130 -7.525 1.00 94.69 100 GLU A O 1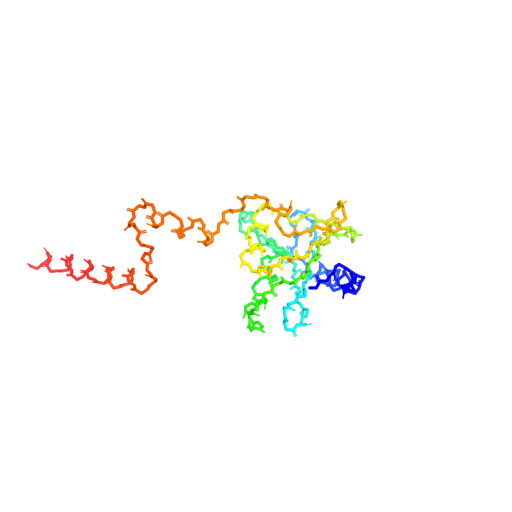
ATOM 741 N N . HIS A 1 101 ? -7.080 2.593 -6.231 1.00 96.19 101 HIS A N 1
ATOM 742 C CA . HIS A 1 101 ? -7.783 1.590 -5.429 1.00 96.19 101 HIS A CA 1
ATOM 743 C C . HIS A 1 101 ? -8.285 2.117 -4.080 1.00 96.19 101 HIS A C 1
ATOM 745 O O . HIS A 1 101 ? -8.844 1.351 -3.297 1.00 96.19 101 HIS A O 1
ATOM 751 N N . SER A 1 102 ? -8.133 3.412 -3.811 1.00 96.19 102 SER A N 1
ATOM 752 C CA . SER A 1 102 ? -8.546 4.026 -2.552 1.00 96.19 102 SER A CA 1
ATOM 753 C C . SER A 1 102 ? -10.061 4.218 -2.472 1.00 96.19 102 SER A C 1
ATOM 755 O O . SER A 1 102 ? -10.730 4.528 -3.464 1.00 96.19 102 SER A O 1
ATOM 757 N N . ALA A 1 103 ? -10.614 4.015 -1.279 1.00 95.44 103 ALA A N 1
ATOM 758 C CA . ALA A 1 103 ? -11.922 4.542 -0.923 1.00 95.44 103 ALA A CA 1
ATOM 759 C C . ALA A 1 103 ? -11.815 6.059 -0.704 1.00 95.44 103 ALA A C 1
ATOM 761 O O . ALA A 1 103 ? -10.744 6.580 -0.379 1.00 95.44 103 ALA A O 1
ATOM 762 N N . GLU A 1 104 ? -12.933 6.772 -0.832 1.00 91.56 104 GLU A N 1
ATOM 763 C CA . GLU A 1 104 ? -12.977 8.194 -0.492 1.00 91.56 104 GLU A CA 1
ATOM 764 C C . GLU A 1 104 ? -12.544 8.407 0.968 1.00 91.56 104 GLU A C 1
ATOM 766 O O . GLU A 1 104 ? -13.064 7.771 1.890 1.00 91.56 104 GLU A O 1
ATOM 771 N N . GLY A 1 105 ? -11.558 9.284 1.176 1.00 93.75 105 GLY A N 1
ATOM 772 C CA . GLY A 1 105 ? -11.003 9.556 2.500 1.00 93.75 105 GLY A CA 1
ATOM 773 C C . GLY A 1 105 ? -10.143 8.429 3.080 1.00 93.75 105 GLY A C 1
ATOM 774 O O . GLY A 1 105 ? -9.951 8.403 4.297 1.00 93.75 105 GLY A O 1
ATOM 775 N N . MET A 1 106 ? -9.630 7.509 2.250 1.00 97.19 106 MET A N 1
ATOM 776 C CA . MET A 1 106 ? -8.668 6.483 2.669 1.00 97.19 106 MET A CA 1
ATOM 777 C C . MET A 1 106 ? -7.543 7.095 3.511 1.00 97.19 106 MET A C 1
ATOM 779 O O . MET A 1 106 ? -6.942 8.100 3.126 1.00 97.19 106 MET A O 1
ATOM 783 N N . LEU A 1 107 ? -7.242 6.457 4.642 1.00 98.38 107 LEU A N 1
ATOM 784 C CA . LEU A 1 107 ? -6.229 6.907 5.592 1.00 98.38 107 LEU A CA 1
ATOM 785 C C . LEU A 1 107 ? -4.920 6.141 5.423 1.00 98.38 107 LEU A C 1
ATOM 787 O O . LEU A 1 107 ? -4.899 4.921 5.274 1.00 98.38 107 LEU A O 1
ATOM 791 N N . LEU A 1 108 ? -3.811 6.863 5.486 1.00 98.25 108 LEU A N 1
ATOM 792 C CA . LEU A 1 108 ? -2.465 6.327 5.440 1.00 98.25 108 LEU A CA 1
ATOM 793 C C . LEU A 1 108 ? -1.749 6.690 6.731 1.00 98.25 108 LEU A C 1
ATOM 795 O O . LEU A 1 108 ? -1.736 7.851 7.155 1.00 98.25 108 LEU A O 1
ATOM 799 N N . GLU A 1 109 ? -1.099 5.699 7.323 1.00 97.56 109 GLU A N 1
ATOM 800 C CA . GLU A 1 109 ? -0.083 5.968 8.317 1.00 97.56 109 GLU A CA 1
ATOM 801 C C . GLU A 1 109 ? 1.171 6.519 7.635 1.00 97.56 109 GLU A C 1
ATOM 803 O O . GLU A 1 109 ? 1.807 5.844 6.826 1.00 97.56 109 GLU A O 1
ATOM 808 N N . THR A 1 110 ? 1.527 7.760 7.966 1.00 97.00 110 THR A N 1
ATOM 809 C CA . THR A 1 110 ? 2.709 8.429 7.419 1.00 97.00 110 THR A CA 1
ATOM 810 C C . THR A 1 110 ? 3.730 8.720 8.508 1.00 97.00 110 THR A C 1
ATOM 812 O O . THR A 1 110 ? 3.410 8.801 9.694 1.00 97.00 110 THR A O 1
ATOM 815 N N . VAL A 1 111 ? 4.957 9.028 8.091 1.00 96.31 111 VAL A N 1
ATOM 816 C CA . VAL A 1 111 ? 6.014 9.541 8.982 1.00 96.31 111 VAL A CA 1
ATOM 817 C C . VAL A 1 111 ? 5.663 10.885 9.644 1.00 96.31 111 VAL A C 1
ATOM 819 O O . VAL A 1 111 ? 6.352 11.325 10.557 1.00 96.31 111 VAL A O 1
ATOM 822 N N . SER A 1 112 ? 4.611 11.569 9.181 1.00 95.19 112 SER A N 1
ATOM 823 C CA . SER A 1 112 ? 4.108 12.843 9.718 1.00 95.19 112 SER A CA 1
ATOM 824 C C . SER A 1 112 ? 2.750 12.699 10.426 1.00 95.19 112 SER A C 1
ATOM 826 O O . SER A 1 112 ? 2.032 13.689 10.611 1.00 95.19 112 SER A O 1
ATOM 828 N N . GLY A 1 113 ? 2.389 11.472 10.814 1.00 95.31 113 GLY A N 1
ATOM 829 C CA . GLY A 1 113 ? 1.099 11.113 11.407 1.00 95.31 113 GLY A CA 1
ATOM 830 C C . GLY A 1 113 ? 0.090 10.617 10.371 1.00 95.31 113 GLY A C 1
ATOM 831 O O . GLY A 1 113 ? 0.429 10.381 9.216 1.00 95.31 113 GLY A O 1
ATOM 832 N N . ILE A 1 114 ? -1.169 10.451 10.760 1.00 97.25 114 ILE A N 1
ATOM 833 C CA . ILE A 1 114 ? -2.194 9.963 9.828 1.00 97.25 114 ILE A CA 1
ATOM 834 C C . ILE A 1 114 ? -2.550 11.058 8.814 1.00 97.25 114 ILE A C 1
ATOM 836 O O . ILE A 1 114 ? -2.713 12.226 9.185 1.00 97.25 114 ILE A O 1
ATOM 840 N N . ARG A 1 115 ? -2.633 10.689 7.534 1.00 97.50 115 ARG A N 1
ATOM 841 C CA . ARG A 1 115 ? -3.039 11.559 6.418 1.00 97.50 115 ARG A CA 1
ATOM 842 C C . ARG A 1 115 ? -4.016 10.835 5.509 1.00 97.50 115 ARG A C 1
ATOM 844 O O . ARG A 1 115 ? -4.039 9.611 5.470 1.00 97.50 115 ARG A O 1
ATOM 851 N N . THR A 1 116 ? -4.808 11.590 4.773 1.00 97.50 116 THR A N 1
ATOM 852 C CA . THR A 1 116 ? -5.641 11.071 3.689 1.00 97.50 116 THR A CA 1
ATOM 853 C C . THR A 1 116 ? -4.807 10.798 2.439 1.00 97.50 116 THR A C 1
ATOM 855 O O . THR A 1 116 ? -3.717 11.351 2.265 1.00 97.50 116 THR A O 1
ATOM 858 N N . ILE A 1 117 ? -5.318 9.958 1.540 1.00 96.19 117 ILE A N 1
ATOM 859 C CA . ILE A 1 117 ? -4.669 9.704 0.250 1.00 96.19 117 ILE A CA 1
ATOM 860 C C . ILE A 1 117 ? -4.514 10.987 -0.587 1.00 96.19 117 ILE A C 1
ATOM 862 O O . ILE A 1 117 ? -3.467 11.175 -1.206 1.00 96.19 117 ILE A O 1
ATOM 866 N N . ASP A 1 118 ? -5.482 11.907 -0.532 1.00 95.56 118 ASP A N 1
ATOM 867 C CA . ASP A 1 118 ? -5.432 13.196 -1.234 1.00 95.56 118 ASP A CA 1
ATOM 868 C C . ASP A 1 118 ? -4.337 14.126 -0.683 1.00 95.56 118 ASP A C 1
ATOM 870 O O . ASP A 1 118 ? -3.703 14.861 -1.434 1.00 95.56 118 ASP A O 1
ATOM 874 N N . GLU A 1 119 ? -4.042 14.070 0.621 1.00 96.94 119 GLU A N 1
ATOM 875 C CA . GLU A 1 119 ? -2.906 14.801 1.205 1.00 96.94 119 GLU A CA 1
ATOM 876 C C . GLU A 1 119 ? -1.552 14.185 0.816 1.00 96.94 119 GLU A C 1
ATOM 878 O O . GLU A 1 119 ? -0.537 14.882 0.757 1.00 96.94 119 GLU A O 1
ATOM 883 N N . VAL A 1 120 ? -1.511 12.872 0.570 1.00 97.12 120 VAL A N 1
ATOM 884 C CA . VAL A 1 120 ? -0.287 12.148 0.188 1.00 97.12 120 VAL A CA 1
ATOM 885 C C . VAL A 1 120 ? 0.022 12.295 -1.308 1.00 97.12 120 VAL A C 1
ATOM 887 O O . VAL A 1 120 ? 1.201 12.286 -1.698 1.00 97.12 120 VAL A O 1
ATOM 890 N N . LEU A 1 121 ? -1.012 12.442 -2.135 1.00 96.75 121 LEU A N 1
ATOM 891 C CA . LEU A 1 121 ? -0.926 12.674 -3.574 1.00 96.75 121 LEU A CA 1
ATOM 892 C C . LEU A 1 121 ? -1.905 13.789 -3.993 1.00 96.75 121 LEU A C 1
ATOM 894 O O . LEU A 1 121 ? -2.953 13.498 -4.570 1.00 96.75 121 LEU A O 1
ATOM 898 N N . PRO A 1 122 ? -1.579 15.061 -3.703 1.00 94.69 122 PRO A N 1
ATOM 899 C CA . PRO A 1 122 ? -2.415 16.183 -4.111 1.00 94.69 122 PRO A CA 1
ATOM 900 C C . PRO A 1 122 ? -2.457 16.302 -5.635 1.00 94.69 122 PRO A C 1
ATOM 902 O O . PRO A 1 122 ? -1.479 15.981 -6.314 1.00 94.69 122 PRO A O 1
ATOM 905 N N . ASP A 1 123 ? -3.594 16.775 -6.151 1.00 91.12 123 ASP A N 1
ATOM 906 C CA . ASP A 1 123 ? -3.835 16.991 -7.584 1.00 91.12 123 ASP A CA 1
ATOM 907 C C . ASP A 1 123 ? -3.512 15.753 -8.442 1.00 91.12 123 ASP A C 1
ATOM 909 O O . ASP A 1 123 ? -2.970 15.850 -9.547 1.00 91.12 123 ASP A O 1
ATOM 913 N N . ALA A 1 124 ? -3.823 14.568 -7.906 1.00 90.38 124 ALA A N 1
ATOM 914 C CA . ALA A 1 124 ? -3.550 13.296 -8.552 1.00 90.38 124 ALA A CA 1
ATOM 915 C C . ALA A 1 124 ? -4.180 13.215 -9.950 1.00 90.38 124 ALA A C 1
ATOM 917 O O . ALA A 1 124 ? -5.351 13.543 -10.160 1.00 90.38 124 ALA A O 1
ATOM 918 N N . PHE A 1 125 ? -3.411 12.680 -10.896 1.00 89.06 125 PHE A N 1
ATOM 919 C CA . PHE A 1 125 ? -3.958 12.205 -12.159 1.00 89.06 125 PHE A CA 1
ATOM 920 C C . PHE A 1 125 ? -4.848 10.981 -11.905 1.00 89.06 125 PHE A C 1
ATOM 922 O O . PHE A 1 125 ? -4.516 10.139 -11.073 1.00 89.06 125 PHE A O 1
ATOM 929 N N . GLY A 1 126 ? -5.958 10.837 -12.627 1.00 83.81 126 GLY A N 1
ATOM 930 C CA . GLY A 1 126 ? -6.807 9.652 -12.496 1.00 83.81 126 GLY A CA 1
ATOM 931 C C . GLY A 1 126 ? -8.004 9.644 -13.445 1.00 83.81 126 GLY A C 1
ATOM 932 O O . GLY A 1 126 ? -8.067 10.466 -14.363 1.00 83.81 126 GLY A O 1
ATOM 933 N N . PRO A 1 127 ? -8.996 8.764 -13.209 1.00 77.12 127 PRO A N 1
ATOM 934 C CA . PRO A 1 127 ? -10.170 8.628 -14.073 1.00 77.12 127 PRO A CA 1
ATOM 935 C C . PRO A 1 127 ? -10.906 9.950 -14.324 1.00 77.12 127 PRO A C 1
ATOM 937 O O . PRO A 1 127 ? -11.356 10.216 -15.432 1.00 77.12 127 PRO A O 1
ATOM 940 N N . ARG A 1 128 ? -10.958 10.834 -13.319 1.00 70.62 128 ARG A N 1
ATOM 941 C CA . ARG A 1 128 ? -11.579 12.165 -13.446 1.00 70.62 128 ARG A CA 1
ATOM 942 C C . ARG A 1 128 ? -10.862 13.044 -14.474 1.00 70.62 128 ARG A C 1
ATOM 944 O O . ARG A 1 128 ? -11.514 13.778 -15.207 1.00 70.62 128 ARG A O 1
ATOM 951 N N . THR A 1 129 ? -9.533 12.958 -14.546 1.00 82.62 129 THR A N 1
ATOM 952 C CA . THR A 1 129 ? -8.732 13.690 -15.536 1.00 82.62 129 THR A CA 1
ATOM 953 C C . THR A 1 129 ? -8.984 13.162 -16.944 1.00 82.62 129 THR A C 1
ATOM 955 O O . THR A 1 129 ? -9.072 13.952 -17.878 1.00 82.62 129 THR A O 1
ATOM 958 N N . LEU A 1 130 ? -9.134 11.842 -17.092 1.00 82.50 130 LEU A N 1
ATOM 959 C CA . LEU A 1 130 ? -9.432 11.207 -18.378 1.00 82.50 130 LEU A CA 1
ATOM 960 C C . LEU A 1 130 ? -10.811 11.613 -18.907 1.00 82.50 130 LEU A C 1
ATOM 962 O O . LEU A 1 130 ? -10.925 11.970 -20.075 1.00 82.50 130 LEU A O 1
ATOM 966 N N . VAL A 1 131 ? -11.831 11.638 -18.042 1.00 79.44 131 VAL A N 1
ATOM 967 C CA . VAL A 1 131 ? -13.176 12.121 -18.405 1.00 79.44 131 VAL A CA 1
ATOM 968 C C . VAL A 1 131 ? -13.120 13.580 -18.845 1.00 79.44 131 VAL A C 1
ATOM 970 O O . VAL A 1 131 ? -13.573 13.901 -19.938 1.00 79.44 131 VAL A O 1
ATOM 973 N N . ALA A 1 132 ? -12.481 14.448 -18.055 1.00 83.31 132 ALA A N 1
ATOM 974 C CA . ALA A 1 132 ? -12.343 15.860 -18.406 1.00 83.31 132 ALA A CA 1
ATOM 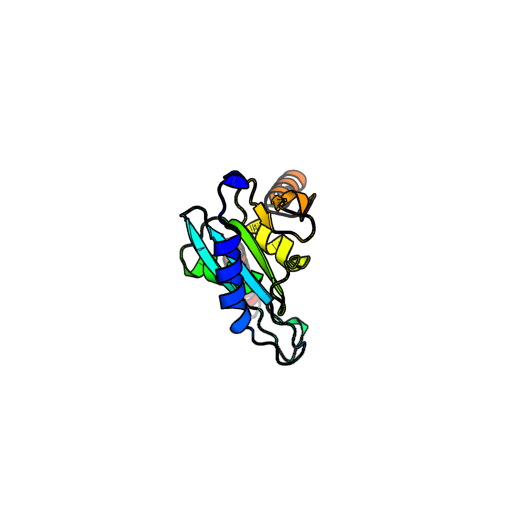975 C C . ALA A 1 132 ? -11.596 16.069 -19.738 1.00 83.31 132 ALA A C 1
ATOM 977 O O . ALA A 1 132 ? -11.923 16.978 -20.498 1.00 83.31 132 ALA A O 1
ATOM 978 N N . TYR A 1 133 ? -10.597 15.231 -20.037 1.00 86.31 133 TYR A N 1
ATOM 979 C CA . TYR A 1 133 ? -9.892 15.265 -21.316 1.00 86.31 133 TYR A CA 1
ATOM 980 C C . TYR A 1 133 ? -10.786 14.826 -22.484 1.00 86.31 133 TYR A C 1
ATOM 982 O O . TYR A 1 133 ? -10.803 15.512 -23.508 1.00 86.31 133 TYR A O 1
ATOM 990 N N . SER A 1 134 ? -11.548 13.735 -22.327 1.00 87.75 134 SER A N 1
ATOM 991 C CA . SER A 1 134 ? -12.513 13.277 -23.340 1.00 87.75 134 SER A CA 1
ATOM 992 C C . SER A 1 134 ? -13.546 14.365 -23.629 1.00 87.75 134 SER A C 1
ATOM 994 O O . SER A 1 134 ? -13.691 14.797 -24.770 1.00 87.75 134 SER A O 1
ATOM 996 N N . GLU A 1 135 ? -14.167 14.922 -22.586 1.00 87.38 135 GLU A N 1
ATOM 997 C CA . GLU A 1 135 ? -15.161 15.995 -22.710 1.00 87.38 135 GLU A CA 1
ATOM 998 C C . GLU A 1 135 ? -14.596 17.242 -23.407 1.00 87.38 135 GLU A C 1
ATOM 1000 O O . GLU A 1 135 ? -15.285 17.880 -24.204 1.00 87.38 135 GLU A O 1
ATOM 1005 N N . ALA A 1 136 ? -13.336 17.594 -23.136 1.00 89.69 136 ALA A N 1
ATOM 1006 C CA . ALA A 1 136 ? -12.691 18.763 -23.729 1.00 89.69 136 ALA A CA 1
ATOM 1007 C C . ALA A 1 136 ? -12.261 18.561 -25.192 1.00 89.69 136 ALA A C 1
ATOM 1009 O O . ALA A 1 136 ? -12.166 19.538 -25.937 1.00 89.69 136 ALA A O 1
ATOM 1010 N N . THR A 1 137 ? -11.953 17.327 -25.600 1.00 90.88 137 THR A N 1
ATOM 1011 C CA . THR A 1 137 ? -11.366 17.030 -26.920 1.00 90.88 137 THR A CA 1
ATOM 1012 C C . THR A 1 137 ? -12.317 16.319 -27.877 1.00 90.88 137 THR A C 1
ATOM 1014 O O . THR A 1 137 ? -12.064 16.312 -29.080 1.00 90.88 137 THR A O 1
ATOM 1017 N N . GLY A 1 138 ? -13.405 15.738 -27.368 1.00 85.12 138 GLY A N 1
ATOM 1018 C CA . GLY A 1 138 ? -14.268 14.820 -28.109 1.00 85.12 138 GLY A CA 1
ATOM 1019 C C . GLY A 1 138 ? -13.599 13.480 -28.438 1.00 85.12 138 GLY A C 1
ATOM 1020 O O . GLY A 1 138 ? -14.127 12.741 -29.265 1.00 85.12 138 GLY A O 1
ATOM 1021 N N . VAL A 1 139 ? -12.433 13.186 -27.846 1.00 79.00 139 VAL A N 1
ATOM 1022 C CA . VAL A 1 139 ? -11.708 11.922 -28.023 1.00 79.00 139 VAL A 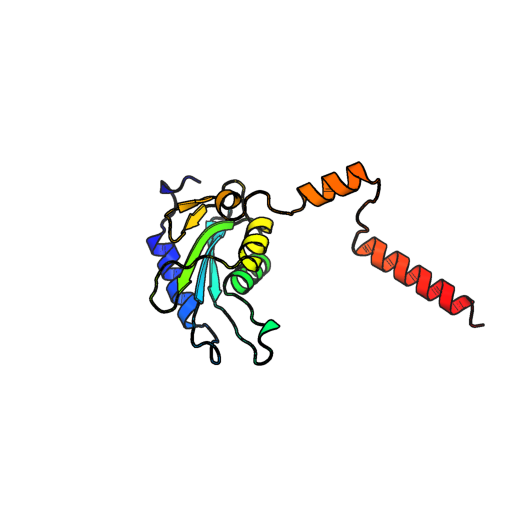CA 1
ATOM 1023 C C . VAL A 1 139 ? -12.117 10.971 -26.903 1.00 79.00 139 VAL A C 1
ATOM 1025 O O . VAL A 1 139 ? -11.589 11.044 -25.792 1.00 79.00 139 VAL A O 1
ATOM 1028 N N . GLU A 1 140 ? -13.058 10.081 -27.211 1.00 70.56 140 GLU A N 1
ATOM 1029 C CA . GLU A 1 140 ? -13.434 8.979 -26.326 1.00 70.56 140 GLU A CA 1
ATOM 1030 C C . GLU A 1 140 ? -12.263 7.983 -26.210 1.00 70.56 140 GLU A C 1
ATOM 1032 O O . GLU A 1 140 ? -11.620 7.668 -27.216 1.00 70.56 140 GLU A O 1
ATOM 1037 N N . PRO A 1 141 ? -11.933 7.492 -25.002 1.00 65.88 141 PRO A N 1
ATOM 1038 C CA . PRO A 1 141 ? -10.935 6.445 -24.851 1.00 65.88 141 PRO A CA 1
ATOM 1039 C C . PRO A 1 141 ? -11.465 5.139 -25.456 1.00 65.88 141 PRO A C 1
ATOM 1041 O O . PRO A 1 141 ? -12.412 4.565 -24.925 1.00 65.88 141 PRO A O 1
ATOM 1044 N N . GLU A 1 142 ? -10.831 4.659 -26.529 1.00 62.25 142 GLU A N 1
ATOM 1045 C CA . GLU A 1 142 ? -11.162 3.369 -27.149 1.00 62.25 142 GLU A CA 1
ATOM 1046 C C . GLU A 1 142 ? -11.090 2.247 -26.100 1.00 62.25 142 GLU A C 1
ATOM 1048 O O . GLU A 1 142 ? -10.067 2.037 -25.429 1.00 62.25 142 GLU A O 1
ATOM 1053 N N . GLY A 1 143 ? -12.196 1.525 -25.929 1.00 58.47 143 GLY A N 1
ATOM 1054 C CA . GLY A 1 143 ? -12.269 0.402 -25.007 1.00 58.47 143 GLY A CA 1
ATOM 1055 C C . GLY A 1 143 ? -11.358 -0.758 -25.446 1.00 58.47 143 GLY A C 1
ATOM 1056 O O . GLY A 1 143 ? -11.045 -0.904 -26.627 1.00 58.47 143 GLY A O 1
ATOM 1057 N N . PRO A 1 144 ? -10.955 -1.667 -24.535 1.00 53.12 144 PRO A N 1
ATOM 1058 C CA . PRO A 1 144 ? -10.138 -2.831 -24.894 1.00 53.12 144 PRO A CA 1
ATOM 1059 C C . PRO A 1 144 ? -10.762 -3.744 -25.967 1.00 53.12 144 PRO A C 1
ATOM 1061 O O . PRO A 1 144 ? -10.032 -4.492 -26.615 1.00 53.12 144 PRO A O 1
ATOM 1064 N N . GLU A 1 145 ? -12.091 -3.725 -26.117 1.00 56.06 145 GLU A N 1
ATOM 1065 C CA . GLU A 1 145 ? -12.823 -4.413 -27.192 1.00 56.06 145 GLU A CA 1
ATOM 1066 C C . GLU A 1 145 ? -12.734 -3.660 -28.523 1.00 56.06 145 GLU A C 1
ATOM 1068 O O . GLU A 1 145 ? -12.345 -4.272 -29.513 1.00 56.06 145 GLU A O 1
ATOM 1073 N N . GLU A 1 146 ? -12.958 -2.345 -28.536 1.00 59.25 146 GLU A N 1
ATOM 1074 C CA . GLU A 1 146 ? -12.859 -1.507 -29.744 1.00 59.25 146 GLU A CA 1
ATOM 1075 C C . GLU A 1 146 ? -11.444 -1.547 -30.342 1.00 59.25 146 GLU A C 1
ATOM 1077 O O . GLU A 1 146 ? -11.280 -1.756 -31.540 1.00 59.25 146 GLU A O 1
ATOM 1082 N N . ILE A 1 147 ? -10.398 -1.511 -29.506 1.00 59.53 147 ILE A N 1
ATOM 1083 C CA . ILE A 1 147 ? -8.998 -1.650 -29.956 1.00 59.53 147 ILE A CA 1
ATOM 1084 C C . ILE A 1 147 ? -8.739 -3.023 -30.605 1.00 59.53 147 ILE A C 1
ATOM 1086 O O . ILE A 1 147 ? -7.897 -3.150 -31.500 1.00 59.53 147 ILE A O 1
ATOM 1090 N N . ARG A 1 148 ? -9.404 -4.087 -30.133 1.00 58.50 148 ARG A N 1
ATOM 1091 C CA . ARG A 1 148 ? -9.264 -5.437 -30.708 1.00 58.50 148 ARG A CA 1
ATOM 1092 C C . ARG A 1 148 ? -9.999 -5.551 -32.035 1.00 58.50 148 ARG A C 1
ATOM 1094 O O . ARG A 1 148 ? -9.451 -6.162 -32.950 1.00 58.50 148 ARG A O 1
ATOM 1101 N N . GLU A 1 149 ? -11.191 -4.974 -32.131 1.00 60.38 149 GLU A N 1
ATOM 1102 C CA . GLU A 1 149 ? -11.985 -4.943 -33.359 1.00 60.38 149 GLU A CA 1
ATOM 1103 C C . GLU A 1 149 ? -11.285 -4.111 -34.440 1.00 60.38 149 GLU A C 1
ATOM 1105 O O . GLU A 1 149 ? -11.029 -4.633 -35.523 1.00 60.38 149 GLU A O 1
ATOM 1110 N N . GLU A 1 150 ? -10.814 -2.902 -34.122 1.00 62.66 150 GLU A N 1
ATOM 1111 C CA . GLU A 1 150 ? -10.074 -2.070 -35.080 1.00 62.66 150 GLU A CA 1
ATOM 1112 C C . GLU A 1 150 ? -8.760 -2.714 -35.549 1.00 62.66 150 GLU A C 1
ATOM 1114 O O . GLU A 1 150 ? -8.370 -2.583 -36.712 1.00 62.66 150 GLU A O 1
ATOM 1119 N N . ARG A 1 151 ? -8.045 -3.426 -34.664 1.00 64.94 151 ARG A N 1
ATOM 1120 C CA . ARG A 1 151 ? -6.846 -4.184 -35.062 1.00 64.94 151 ARG A CA 1
ATOM 1121 C C . ARG A 1 151 ? -7.188 -5.337 -35.999 1.00 64.94 151 ARG A C 1
ATOM 1123 O O . ARG A 1 151 ? -6.472 -5.524 -36.978 1.00 64.94 151 ARG A O 1
ATOM 1130 N N . ALA A 1 152 ? -8.262 -6.075 -35.724 1.00 66.06 152 ALA A N 1
ATOM 1131 C CA . ALA A 1 152 ? -8.710 -7.166 -36.584 1.00 66.06 152 ALA A CA 1
ATOM 1132 C C . ALA A 1 152 ? -9.141 -6.652 -37.970 1.00 66.06 152 ALA A C 1
ATOM 1134 O O . ALA A 1 152 ? -8.790 -7.251 -38.985 1.00 66.06 152 ALA A O 1
ATOM 1135 N N . GLU A 1 153 ? -9.838 -5.514 -38.029 1.00 71.69 153 GLU A N 1
ATOM 1136 C CA . GLU A 1 153 ? -10.241 -4.870 -39.285 1.00 71.69 153 GLU A CA 1
ATOM 1137 C C . GLU A 1 153 ? -9.043 -4.361 -40.099 1.00 71.69 153 GLU A C 1
ATOM 1139 O O . GLU A 1 153 ? -9.003 -4.538 -41.319 1.00 71.69 153 GLU A O 1
ATOM 1144 N N . ARG A 1 154 ? -8.025 -3.785 -39.443 1.00 74.31 154 ARG A N 1
ATOM 1145 C CA . ARG A 1 154 ? -6.782 -3.358 -40.111 1.00 74.31 154 ARG A CA 1
ATOM 1146 C C . ARG A 1 154 ? -5.973 -4.541 -40.645 1.00 74.31 154 ARG A C 1
ATOM 1148 O O . ARG A 1 154 ? -5.478 -4.463 -41.765 1.00 74.31 154 ARG A O 1
ATOM 1155 N N . GLU A 1 155 ? -5.880 -5.642 -39.898 1.00 72.00 155 GLU A N 1
ATOM 1156 C CA . GLU A 1 155 ? -5.210 -6.871 -40.353 1.00 72.00 155 GLU A CA 1
ATOM 1157 C C . GLU A 1 155 ? -5.928 -7.514 -41.558 1.00 72.00 155 GLU A C 1
ATOM 1159 O O . GLU A 1 155 ? -5.273 -8.003 -42.481 1.00 72.00 155 GLU A O 1
ATOM 1164 N N . LEU A 1 156 ? -7.266 -7.466 -41.596 1.00 68.38 156 LEU A N 1
ATOM 1165 C CA . LEU A 1 156 ? -8.069 -7.910 -42.744 1.00 68.38 156 LEU A CA 1
ATOM 1166 C C . LEU A 1 156 ? -7.844 -7.023 -43.979 1.00 68.38 156 LEU A C 1
ATOM 1168 O O . LEU A 1 156 ? -7.619 -7.543 -45.073 1.00 68.38 156 LEU A O 1
ATOM 1172 N N . ALA A 1 157 ? -7.835 -5.698 -43.803 1.00 69.44 157 ALA A N 1
ATOM 1173 C CA . ALA A 1 157 ? -7.614 -4.743 -44.890 1.00 69.44 157 ALA A CA 1
ATOM 1174 C C . ALA A 1 157 ? -6.189 -4.820 -45.476 1.00 69.44 157 ALA A C 1
ATOM 1176 O O . ALA A 1 157 ? -5.998 -4.684 -46.686 1.00 69.44 157 ALA A O 1
ATOM 1177 N N . GLU A 1 158 ? -5.177 -5.072 -44.641 1.00 68.56 158 GLU A N 1
ATOM 1178 C CA . GLU A 1 158 ? -3.800 -5.291 -45.100 1.00 68.56 158 GLU A CA 1
ATOM 1179 C C . GLU A 1 158 ? -3.655 -6.634 -45.840 1.00 68.56 158 GLU A C 1
ATOM 1181 O O . GLU A 1 158 ? -2.945 -6.703 -46.848 1.00 68.56 158 GLU A O 1
ATOM 1186 N N . GLY A 1 159 ? -4.384 -7.673 -45.415 1.00 58.91 159 GLY A N 1
ATOM 1187 C CA . GLY A 1 159 ? -4.419 -8.988 -46.064 1.00 58.91 159 GLY A CA 1
ATOM 1188 C C . GLY A 1 159 ? -5.069 -9.007 -47.455 1.00 58.91 159 GLY A C 1
ATOM 1189 O O . GLY A 1 159 ? -4.616 -9.753 -48.322 1.00 58.91 159 GLY A O 1
ATOM 1190 N N . GLU A 1 160 ? -6.074 -8.164 -47.709 1.00 56.75 160 GLU A N 1
ATOM 1191 C CA . GLU A 1 160 ? -6.727 -8.031 -49.027 1.00 56.75 160 GLU A CA 1
ATOM 1192 C C . GLU A 1 160 ? -5.901 -7.218 -50.042 1.00 56.75 160 GLU A C 1
ATOM 1194 O O . GLU A 1 160 ? -6.129 -7.305 -51.247 1.00 56.75 160 GLU A O 1
ATOM 1199 N N . SER A 1 161 ? -4.901 -6.457 -49.585 1.00 53.97 161 SER A N 1
ATOM 1200 C CA . SER A 1 161 ? -3.994 -5.695 -50.462 1.00 53.97 161 SER A CA 1
ATOM 1201 C C . SER A 1 161 ? -2.817 -6.515 -51.017 1.00 53.97 161 SER A C 1
ATOM 1203 O O . SER A 1 161 ? -2.080 -6.036 -51.882 1.00 53.97 161 SER A O 1
ATOM 1205 N N . ALA A 1 162 ? -2.637 -7.748 -50.527 1.00 53.47 162 ALA A N 1
ATOM 1206 C CA . ALA A 1 162 ? -1.534 -8.645 -50.876 1.00 53.47 162 ALA A CA 1
ATOM 1207 C C . ALA A 1 162 ? -1.921 -9.774 -51.858 1.00 53.47 162 ALA A C 1
ATOM 1209 O O . ALA A 1 162 ? -1.096 -10.658 -52.108 1.00 53.47 162 ALA A O 1
ATOM 1210 N N . SER A 1 163 ? -3.142 -9.757 -52.414 1.00 46.62 163 SER A N 1
ATOM 1211 C CA . SER A 1 163 ? -3.642 -10.736 -53.400 1.00 46.62 163 SER A CA 1
ATOM 1212 C C . SER A 1 163 ? -3.751 -10.179 -54.814 1.00 46.62 163 SER A C 1
ATOM 1214 O O . SER A 1 163 ? -4.369 -9.100 -54.957 1.00 46.62 163 SER A O 1
#

pLDDT: mean 90.12, std 13.79, range [46.62, 98.94]

Foldseek 3Di:
DDPVVDPVVVQLVQQVVQQVVAAPPDPPKKKKKWFAFPVGDIFIFIWYADPPRVPTDHRLNRRVVVCVVVPHGATAEMFMAIPVSDTDQDDPVSLLVNVARHDVQRWYQHPVGIDGSCVSPPPHDDPVVVVVVCVVPVDDDQDPVNVVVVVVVVVVVVVVVVD